Protein 1BEA (pdb70)

B-factor: mean 39.23, std 18.13, range [5.64, 99.96]

Nearest PDB structures (foldseek):
  1bfa-assembly1_A  TM=1.007E+00  e=1.796E-22  Zea mays
  1b1u-assembly1_A  TM=9.060E-01  e=3.413E-15  Eleusine coracana
  1tmq-assembly1_B  TM=9.314E-01  e=8.629E-15  Eleusine coracana
  1bip-assembly1_A  TM=8.267E-01  e=4.738E-12  Eleusine coracana
  4cvw-assembly1_C  TM=9.198E-01  e=9.091E-10  Hordeum vulgare

CATH classification: 1.10.110.10

Organism: Zea mays (NCBI:txid4577)

Radius of gyration: 13.46 Å; Cα contacts (8 Å, |Δi|>4): 194; chains: 1; bounding box: 34×29×38 Å

Foldseek 3Di:
DLDDVPLADFQALPLLLQLLCCPQVVDHDPDDNVVSQVSSLVRLVSGPQANSLVSLLCQLQWDFDDDDPTDTHHHDQDDVVGHSLRSQVVSQCQQPPVGSVHHHPVRGSHDVPRRD

Secondary structure (DSSP, 8-state):
--SBTTTB-SS--HHHHHHHHHHHHS---SS-HHHHHHHHHHHHHTS-GGGHHHHHHHHHH-B---SSS-PPB-----BTTB-HHHHHHHHTTTTSTTTT----TTSSS--TTT--

InterPro domains:
  IPR006105 Cereal seed allergen/trypsin and alpha-amylase inhibitor, conserved site [PS00426] (34-57)
  IPR006106 Cereal seed allergen/grain softness/trypsin and alpha-amylase inhibitor [PR00808] (34-48)
  IPR006106 Cereal seed allergen/grain softness/trypsin and alpha-amylase inhibitor [PR00808] (48-57)
  IPR006106 Cereal seed allergen/grain softness/trypsin and alpha-amylase inhibitor [PR00808] (66-77)
  IPR006106 Cereal seed allergen/grain softness/trypsin and alpha-amylase inhibitor [PR00808] (79-88)
  IPR006106 Cereal seed allergen/grain softness/trypsin and alpha-amylase inhibitor [PR00808] (108-119)
  IPR006106 Cereal seed allergen/grain softness/trypsin and alpha-amylase inhibitor [PR00808] (123-138)
  IPR016140 Bifunctional inhibitor/plant lipid transfer protein/seed storage helical domain [PF00234] (47-138)
  IPR016140 Bifunctional inhibitor/plant lipid transfer protein/seed storage helical domain [SM00499] (34-143)
  IPR036312 Bifunctional inhibitor/plant lipid transfer protein/seed storage helical domain superfamily [G3DSA:1.10.110.10] (29-155)
  IPR036312 Bifunctional inhibitor/plant lipid transfer protein/seed storage helical domain superfamily [SSF47699] (33-146)

Solvent-accessible surface area: 6384 Å² total; per-residue (Å²): 67,34,71,16,45,179,15,0,72,104,82,4,3,77,10,0,64,110,15,0,5,9,150,31,28,62,88,39,54,242,77,88,142,100,49,9,69,149,102,0,22,140,32,0,40,106,3,43,36,120,0,30,8,39,0,0,21,10,0,0,38,20,27,102,28,134,44,146,137,32,118,76,4,12,77,1,90,87,59,135,90,4,55,38,118,73,2,35,32,23,0,16,49,0,1,43,135,73,35,18,81,30,44,6,133,70,53,88,20,86,16,109,145,5,98,84

Structure (mmCIF, N/CA/C/O backbone):
data_1BEA
#
_entry.id   1BEA
#
_cell.length_a   57.120
_cell.length_b   57.120
_cell.length_c   80.240
_cell.angle_alpha   90.00
_cell.angle_beta   90.00
_cell.angle_gamma   90.00
#
_symmetry.space_group_name_H-M   'P 42 21 2'
#
loop_
_entity.id
_entity.type
_entity.pdbx_description
1 polymer 'BIFUNCTIONAL AMYLASE/SERINE PROTEASE INHIBITOR'
2 water water
#
loop_
_atom_site.group_PDB
_atom_site.id
_atom_site.type_symbol
_atom_site.label_atom_id
_atom_site.label_alt_id
_atom_site.label_comp_id
_atom_site.label_asym_id
_atom_site.label_entity_id
_atom_site.label_seq_id
_atom_site.pdbx_PDB_ins_code
_atom_site.Cartn_x
_atom_site.Cartn_y
_atom_site.Cartn_z
_atom_site.occupancy
_atom_site.B_iso_or_equiv
_atom_site.auth_seq_id
_atom_site.auth_comp_id
_atom_site.auth_asym_id
_atom_site.auth_atom_id
_atom_site.pdbx_PDB_model_num
ATOM 1 N N . SER A 1 5 ? 4.617 13.365 4.509 1.00 51.33 5 SER A N 1
ATOM 2 C CA . SER A 1 5 ? 4.268 14.316 5.614 1.00 50.18 5 SER A CA 1
ATOM 3 C C . SER A 1 5 ? 5.474 14.680 6.500 1.00 49.19 5 SER A C 1
ATOM 4 O O . SER A 1 5 ? 5.487 15.721 7.175 1.00 47.52 5 SER A O 1
ATOM 7 N N . CYS A 1 6 ? 6.484 13.820 6.498 1.00 45.36 6 CYS A N 1
ATOM 8 C CA . CYS A 1 6 ? 7.666 14.082 7.291 1.00 43.76 6 CYS A CA 1
ATOM 9 C C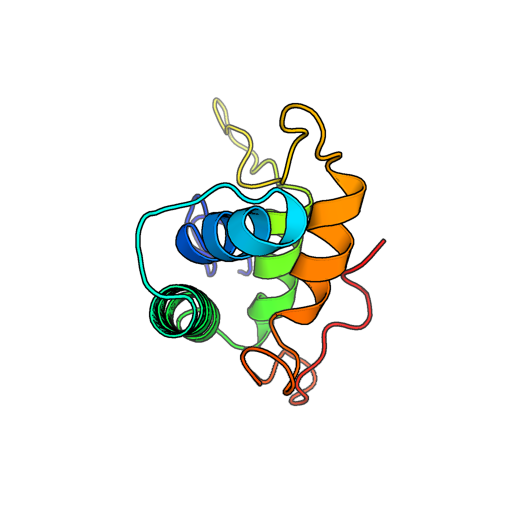 . CYS A 1 6 ? 8.574 14.963 6.464 1.00 44.43 6 CYS A C 1
ATOM 10 O O . CYS A 1 6 ? 9.662 14.554 6.068 1.00 43.84 6 CYS A O 1
ATOM 13 N N . VAL A 1 7 ?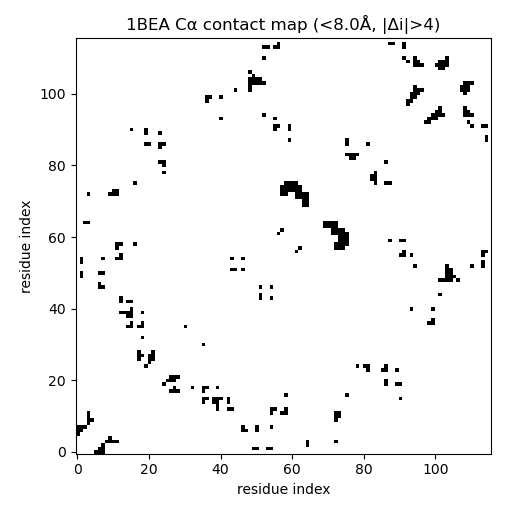 8.109 16.176 6.197 1.00 44.73 7 VAL A N 1
ATOM 14 C CA . VAL A 1 7 ? 8.867 17.150 5.420 1.00 43.85 7 VAL A CA 1
ATOM 15 C C . VAL A 1 7 ? 8.776 18.480 6.161 1.00 43.36 7 VAL A C 1
ATOM 16 O O . VAL A 1 7 ? 7.732 18.825 6.738 1.00 43.19 7 VAL A O 1
ATOM 20 N N . PRO A 1 8 ? 9.862 19.258 6.135 1.00 42.63 8 PRO A N 1
ATOM 21 C CA . PRO A 1 8 ? 9.859 20.542 6.836 1.00 41.77 8 PRO A CA 1
ATOM 22 C C . PRO A 1 8 ? 8.673 21.375 6.358 1.00 41.45 8 PRO A C 1
ATOM 23 O O . PRO A 1 8 ? 8.387 21.433 5.168 1.00 36.58 8 PRO A O 1
ATOM 27 N N . GLY A 1 9 ? 7.980 22.003 7.293 1.00 42.25 9 GLY A N 1
ATOM 28 C CA . GLY A 1 9 ? 6.801 22.757 6.935 1.00 45.33 9 GLY A CA 1
ATOM 29 C C . GLY A 1 9 ? 5.622 21.886 7.320 1.00 49.71 9 GLY A C 1
ATOM 30 O O . GLY A 1 9 ? 4.828 22.269 8.170 1.00 54.80 9 GLY A O 1
ATOM 31 N N . TRP A 1 10 ? 5.547 20.696 6.724 1.00 50.30 10 TRP A N 1
ATOM 32 C CA . TRP A 1 10 ? 4.484 19.725 6.977 1.00 48.32 10 TRP A CA 1
ATOM 33 C C . TRP A 1 10 ? 4.515 19.106 8.374 1.00 45.41 10 TRP A C 1
ATOM 34 O O . TRP A 1 10 ? 4.135 19.746 9.333 1.00 44.86 10 TRP A O 1
ATOM 55 N N . ALA A 1 11 ? 4.962 17.862 8.510 1.00 41.71 11 ALA A N 1
ATOM 56 C CA . ALA A 1 11 ? 4.993 17.247 9.841 1.00 37.33 11 ALA A CA 1
ATOM 57 C C . ALA A 1 11 ? 6.205 17.641 10.695 1.00 36.58 11 ALA A C 1
ATOM 58 O O . ALA A 1 11 ? 6.218 17.439 11.921 1.00 32.41 11 ALA A O 1
ATOM 60 N N . ILE A 1 12 ? 7.235 18.177 10.046 1.00 33.47 12 ILE A N 1
ATOM 61 C CA . ILE A 1 12 ? 8.442 18.606 10.747 1.00 26.61 12 ILE A CA 1
ATOM 62 C C . ILE A 1 12 ? 8.511 20.104 10.567 1.00 26.06 12 ILE A C 1
ATOM 63 O O . ILE A 1 12 ? 8.223 20.608 9.491 1.00 25.75 12 ILE A O 1
ATOM 68 N N . PRO A 1 13 ? 8.845 20.839 11.630 1.00 25.23 13 PRO A N 1
ATOM 69 C CA . PRO A 1 13 ? 8.965 22.303 11.617 1.00 24.59 13 PRO A CA 1
ATOM 70 C C . PRO A 1 13 ? 10.045 22.726 10.656 1.00 27.65 13 PRO A C 1
ATOM 71 O O . PRO A 1 13 ? 10.917 21.942 10.317 1.00 28.04 13 PRO A O 1
ATOM 75 N N . HIS A 1 14 ? 9.985 23.965 10.186 1.00 29.81 14 HIS A N 1
ATOM 76 C CA . HIS A 1 14 ? 11.027 24.412 9.302 1.00 27.58 14 HIS A CA 1
ATOM 77 C C . HIS A 1 14 ? 12.174 24.606 10.275 1.00 29.97 14 HIS A C 1
ATOM 78 O O . HIS A 1 14 ? 11.933 24.851 11.448 1.00 26.92 14 HIS A O 1
ATOM 85 N N . ASN A 1 15 ? 13.412 24.436 9.811 1.00 33.46 15 ASN A N 1
ATOM 86 C CA . ASN A 1 15 ? 14.564 24.607 10.685 1.00 37.63 15 ASN A CA 1
ATOM 87 C C . ASN A 1 15 ? 14.247 23.895 11.986 1.00 32.96 15 ASN A C 1
ATOM 88 O O . ASN A 1 15 ? 14.023 24.490 13.032 1.00 39.13 15 ASN A O 1
ATOM 93 N N . PRO A 1 16 ? 14.252 22.582 11.921 1.00 26.09 16 PRO A N 1
ATOM 94 C CA . PRO A 1 16 ? 13.941 21.759 13.077 1.00 21.86 16 PRO A CA 1
ATOM 95 C C . PRO A 1 16 ? 15.009 21.565 14.131 1.00 22.88 16 PRO A C 1
ATOM 96 O O . PRO A 1 16 ? 16.204 21.652 13.860 1.00 20.51 16 PRO A O 1
ATOM 100 N N . LEU A 1 17 ? 14.535 21.258 15.334 1.00 20.84 17 LEU A N 1
ATOM 101 C CA . LEU A 1 17 ? 15.366 20.947 16.478 1.00 21.87 17 LEU A CA 1
ATOM 102 C C . LEU A 1 17 ? 16.500 21.972 16.710 1.00 21.63 17 LEU A C 1
ATOM 103 O O . LEU A 1 17 ? 17.649 21.594 16.919 1.00 22.12 17 LEU A O 1
ATOM 108 N N . PRO A 1 18 ? 16.158 23.287 16.762 1.00 22.63 18 PRO A N 1
ATOM 109 C CA . PRO A 1 18 ? 17.131 24.372 16.968 1.00 20.33 18 PRO A CA 1
ATOM 110 C C . PRO A 1 18 ? 17.943 24.138 18.221 1.00 24.36 18 PRO A C 1
ATOM 111 O O . PRO A 1 18 ? 19.125 24.455 18.242 1.00 26.28 18 PRO A O 1
ATOM 115 N N . SER A 1 19 ? 17.296 23.625 19.274 1.00 18.83 19 SER A N 1
ATOM 116 C CA . SER A 1 19 ? 17.979 23.381 20.551 1.00 21.97 19 SER A CA 1
ATOM 117 C C . SER A 1 19 ? 18.859 22.142 20.489 1.00 22.23 19 SER A C 1
ATOM 118 O O . SER A 1 19 ? 19.804 21.990 21.277 1.00 23.43 19 SER A O 1
ATOM 121 N N . CYS A 1 20 ? 18.531 21.217 19.596 1.00 16.72 20 CYS A N 1
ATOM 122 C CA . CYS A 1 20 ? 19.357 20.016 19.525 1.00 5.64 20 CYS A CA 1
ATOM 123 C C . CYS A 1 20 ? 20.642 20.388 18.886 1.00 14.10 20 CYS A C 1
ATOM 124 O O . CYS A 1 20 ? 21.661 19.877 19.294 1.00 18.76 20 CYS A O 1
ATOM 127 N N . ARG A 1 21 ? 20.596 21.306 17.903 1.00 13.81 21 ARG A N 1
ATOM 128 C CA . ARG A 1 21 ? 21.804 21.821 17.217 1.00 16.37 21 ARG A CA 1
ATOM 129 C C . ARG A 1 21 ? 22.849 22.240 18.230 1.00 14.84 21 ARG A C 1
ATOM 130 O O . ARG A 1 21 ? 23.986 21.770 18.146 1.00 28.90 21 ARG A O 1
ATOM 138 N N . TRP A 1 22 ? 22.451 23.109 19.179 1.00 18.02 22 TRP A N 1
ATOM 139 C CA . TRP A 1 22 ? 23.284 23.677 20.264 1.00 14.58 22 TRP A CA 1
ATOM 140 C C . TRP A 1 22 ? 23.699 22.690 21.314 1.00 22.01 22 TRP A C 1
ATOM 141 O O . TRP A 1 22 ? 24.762 22.832 21.915 1.00 19.09 22 TRP A O 1
ATOM 152 N N . TYR A 1 23 ? 22.821 21.738 21.596 1.00 21.02 23 TYR A N 1
ATOM 153 C CA . TYR A 1 23 ? 23.147 20.698 22.561 1.00 24.65 23 TYR A CA 1
ATOM 154 C C . TYR A 1 23 ? 24.292 19.863 21.929 1.00 22.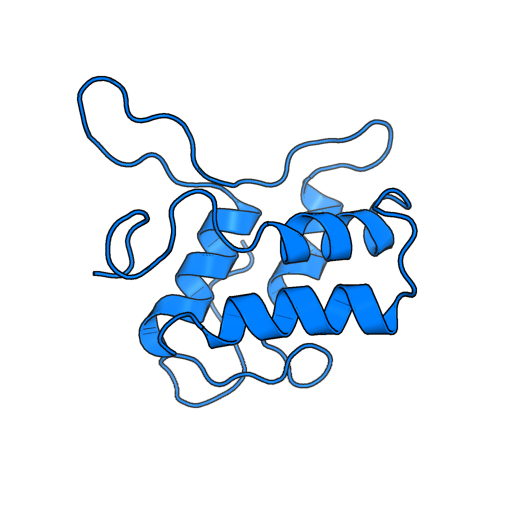97 23 TYR A C 1
ATOM 155 O O . TYR A 1 23 ? 25.265 19.524 22.582 1.00 26.11 23 TYR A O 1
ATOM 164 N N . VAL A 1 24 ? 24.183 19.581 20.644 1.00 22.27 24 VAL A N 1
ATOM 165 C CA . VAL A 1 24 ? 25.185 18.823 19.950 1.00 21.03 24 VAL A CA 1
ATOM 166 C C . VAL A 1 24 ? 26.514 19.556 19.842 1.00 25.93 24 VAL A C 1
ATOM 167 O O . VAL A 1 24 ? 27.561 18.925 19.991 1.00 27.28 24 VAL A O 1
ATOM 171 N N . THR A 1 25 ? 26.507 20.863 19.570 1.00 17.84 25 THR A N 1
ATOM 172 C CA . THR A 1 25 ? 27.780 21.594 19.450 1.00 21.47 25 THR A CA 1
ATOM 173 C C . THR A 1 25 ? 28.445 21.852 20.816 1.00 28.45 25 THR A C 1
ATOM 174 O O . THR A 1 25 ? 29.685 22.050 20.927 1.00 26.73 25 THR A O 1
ATOM 178 N N . SER A 1 26 ? 27.616 21.854 21.854 1.00 22.96 26 SER A N 1
ATOM 179 C CA . SER A 1 26 ? 28.110 22.081 23.181 1.00 29.53 26 SER A CA 1
ATOM 180 C C . SER A 1 26 ? 29.083 20.977 23.461 1.00 32.15 26 SER A C 1
ATOM 181 O O . SER A 1 26 ? 30.242 21.232 23.796 1.00 36.38 26 SER A O 1
ATOM 184 N N . ARG A 1 27 ? 28.598 19.750 23.275 1.00 32.25 27 ARG A N 1
ATOM 185 C CA . ARG A 1 27 ? 29.385 18.539 23.511 1.00 29.43 27 ARG A CA 1
ATOM 186 C C . ARG A 1 27 ? 30.549 18.255 22.566 1.00 25.76 27 ARG A C 1
ATOM 187 O O . ARG A 1 27 ? 31.669 18.023 22.989 1.00 31.64 27 ARG A O 1
ATOM 195 N N . THR A 1 28 ? 30.308 18.267 21.274 1.00 26.88 28 THR A N 1
ATOM 196 C CA . THR A 1 28 ? 31.378 17.955 20.346 1.00 27.89 28 THR A CA 1
ATOM 197 C C . THR A 1 28 ? 32.326 19.107 20.060 1.00 29.32 28 THR A C 1
ATOM 198 O O . THR A 1 28 ? 33.533 18.899 19.944 1.00 26.01 28 THR A O 1
ATOM 202 N N . CYS A 1 29 ? 31.786 20.311 19.945 1.00 22.38 29 CYS A N 1
ATOM 203 C CA . CYS A 1 29 ? 32.631 21.441 19.674 1.00 25.49 29 CYS A CA 1
ATOM 204 C C . CYS A 1 29 ? 32.960 22.271 20.881 1.00 25.21 29 CYS A C 1
ATOM 205 O O . CYS A 1 29 ? 33.885 23.086 20.793 1.00 27.10 29 CYS A O 1
ATOM 208 N N . GLY A 1 30 ? 32.231 22.121 21.985 1.00 24.24 30 GLY A N 1
ATOM 209 C CA . GLY A 1 30 ? 32.538 22.957 23.147 1.00 24.29 30 GLY A CA 1
ATOM 210 C C . GLY A 1 30 ? 31.937 24.377 23.060 1.00 26.51 30 GLY A C 1
ATOM 211 O O . GLY A 1 30 ? 32.292 25.256 23.826 1.00 23.51 30 GLY A O 1
ATOM 212 N N . ILE A 1 31 ? 31.029 24.610 22.116 1.00 27.34 31 ILE A N 1
ATOM 213 C CA . ILE A 1 31 ? 30.396 25.902 22.032 1.00 25.27 31 ILE A CA 1
ATOM 214 C C . ILE A 1 31 ? 28.872 25.781 22.002 1.00 22.70 31 ILE A C 1
ATOM 215 O O . ILE A 1 31 ? 28.286 24.903 21.353 1.00 15.47 31 ILE A O 1
ATOM 220 N N . GLY A 1 32 ? 28.220 26.667 22.731 1.00 21.68 32 GLY A N 1
ATOM 221 C CA . GLY A 1 32 ? 26.775 26.630 22.757 1.00 26.17 32 GLY A CA 1
ATOM 222 C C . GLY A 1 32 ? 26.313 27.713 23.710 1.00 28.12 32 GLY A C 1
ATOM 223 O O . GLY A 1 32 ? 27.110 28.560 24.148 1.00 28.73 32 GLY A O 1
ATOM 224 N N . PRO A 1 33 ? 25.020 27.713 24.051 1.00 27.78 33 PRO A N 1
ATOM 225 C CA . PRO A 1 33 ? 24.445 28.708 24.963 1.00 28.29 33 PRO A CA 1
ATOM 226 C C . PRO A 1 33 ? 24.892 28.503 26.379 1.00 26.05 33 PRO A C 1
ATOM 227 O O . PRO A 1 33 ? 25.342 27.431 26.726 1.00 29.90 33 PRO A O 1
ATOM 231 N N . ARG A 1 34 ? 24.791 29.546 27.196 1.00 30.67 34 ARG A N 1
ATOM 232 C CA . ARG A 1 34 ? 25.205 29.471 28.601 1.00 35.71 34 ARG A CA 1
ATOM 233 C C . ARG A 1 34 ? 24.088 28.874 29.453 1.00 33.39 34 ARG A C 1
ATOM 234 O O . ARG A 1 34 ? 23.561 29.509 30.351 1.00 35.83 34 ARG A O 1
ATOM 242 N N . LEU A 1 35 ? 23.724 27.639 29.159 1.00 32.34 35 LEU A N 1
ATOM 243 C CA . LEU A 1 35 ? 22.666 26.998 29.898 1.00 29.49 35 LEU A CA 1
ATOM 244 C C . LEU A 1 35 ? 23.215 25.730 30.459 1.00 27.82 35 LEU A C 1
ATOM 245 O O . LEU A 1 35 ? 24.053 25.102 29.843 1.00 26.26 35 LEU A O 1
ATOM 250 N N . PRO A 1 36 ? 22.795 25.361 31.663 1.00 29.59 36 PRO A N 1
ATOM 251 C CA . PRO A 1 36 ? 23.298 24.104 32.242 1.00 32.89 36 PRO A CA 1
ATOM 252 C C . PRO A 1 36 ? 23.090 22.924 31.283 1.00 36.20 36 PRO A C 1
ATOM 253 O O . PRO A 1 36 ? 22.147 22.916 30.501 1.00 31.98 36 PRO A O 1
ATOM 257 N N . TRP A 1 37 ? 23.988 21.942 31.322 1.00 44.76 37 TRP A N 1
ATOM 258 C CA . TRP A 1 37 ? 23.875 20.776 30.433 1.00 51.14 37 TRP A CA 1
ATOM 259 C C . TRP A 1 37 ? 22.481 20.107 30.467 1.00 49.15 37 TRP A C 1
ATOM 260 O O . TRP A 1 37 ? 21.863 19.854 29.430 1.00 46.64 37 TRP A O 1
ATOM 271 N N . PRO A 1 38 ? 21.955 19.844 31.665 1.00 49.43 38 PRO A N 1
ATOM 272 C CA . PRO A 1 38 ? 20.642 19.203 31.780 1.00 48.29 38 PRO A CA 1
ATOM 273 C C . PRO A 1 38 ? 19.537 19.986 31.113 1.00 46.83 38 PRO A C 1
ATOM 274 O O . PRO A 1 38 ? 18.588 19.405 30.615 1.00 47.10 38 PRO A O 1
ATOM 278 N N . GLU A 1 39 ? 19.675 21.310 31.115 1.00 47.73 39 GLU A N 1
ATOM 279 C CA . GLU A 1 39 ? 18.692 22.232 30.537 1.00 49.01 39 GLU A CA 1
ATOM 280 C C . GLU A 1 39 ? 18.754 22.225 29.011 1.00 45.97 39 GLU A C 1
ATOM 281 O O . GLU A 1 39 ? 17.736 22.364 28.314 1.00 44.57 39 GLU A O 1
ATOM 287 N N . LEU A 1 40 ? 19.964 22.037 28.500 1.00 42.59 40 LEU A N 1
ATOM 288 C CA . LEU A 1 40 ? 20.197 21.969 27.061 1.00 42.49 40 LEU A CA 1
ATOM 289 C C . LEU A 1 40 ? 19.596 20.669 26.485 1.00 39.09 40 LEU A C 1
ATOM 290 O O . LEU A 1 40 ? 19.019 20.673 25.390 1.00 41.46 40 LEU A O 1
ATOM 295 N N . LYS A 1 41 ? 19.717 19.570 27.234 1.00 35.24 41 LYS A N 1
ATOM 296 C CA . LYS A 1 41 ? 19.206 18.282 26.776 1.00 33.39 41 LYS A CA 1
ATOM 297 C C . LYS A 1 41 ? 17.701 18.290 26.766 1.00 34.31 41 LYS A C 1
ATOM 298 O O . LYS A 1 41 ? 17.063 17.939 25.790 1.00 34.32 41 LYS A O 1
ATOM 304 N N . ARG A 1 42 ? 17.137 18.701 27.883 1.00 35.67 42 ARG A N 1
ATOM 305 C CA . ARG A 1 42 ? 15.713 18.783 28.026 1.00 37.65 42 ARG A CA 1
ATOM 306 C C . ARG A 1 42 ? 15.071 19.480 26.831 1.00 37.20 42 ARG A C 1
ATOM 307 O O . ARG A 1 42 ? 14.186 18.930 26.183 1.00 41.33 42 ARG A O 1
ATOM 315 N N . ARG A 1 43 ? 15.523 20.699 26.552 1.00 34.84 43 ARG A N 1
ATOM 316 C CA . ARG A 1 43 ? 14.961 21.509 25.476 1.00 30.56 43 ARG A CA 1
ATOM 317 C C . ARG A 1 43 ? 15.066 20.872 24.095 1.00 27.87 43 ARG A C 1
ATOM 318 O O . ARG A 1 43 ? 14.186 21.043 23.252 1.00 31.20 43 ARG A O 1
ATOM 326 N N . CYS A 1 44 ? 16.135 20.131 23.854 1.00 23.38 44 CYS A N 1
ATOM 327 C CA . CYS A 1 44 ? 16.279 19.424 22.594 1.00 22.97 44 CYS A CA 1
ATOM 328 C C . CYS A 1 44 ? 15.262 18.240 22.589 1.00 23.73 44 CYS A C 1
ATOM 329 O O . CYS A 1 44 ? 14.514 18.015 21.639 1.00 23.94 44 CYS A O 1
ATOM 332 N N . CYS A 1 45 ? 15.247 17.496 23.688 1.00 26.68 45 CYS A N 1
ATOM 333 C CA . CYS A 1 45 ? 14.362 16.344 23.837 1.00 24.96 45 CYS A CA 1
ATOM 334 C C . CYS A 1 45 ? 12.953 16.808 23.658 1.00 25.05 45 CYS A C 1
ATOM 335 O O . CYS A 1 45 ? 12.210 16.253 22.889 1.00 24.46 45 CYS A O 1
ATOM 338 N N . ARG A 1 46 ? 12.586 17.843 24.381 1.00 23.02 46 ARG A N 1
ATOM 339 C CA . ARG A 1 46 ? 11.247 18.390 24.257 1.00 26.25 46 ARG A CA 1
ATOM 340 C C . ARG A 1 46 ? 10.903 18.662 22.801 1.00 26.52 46 ARG A C 1
ATOM 341 O O . ARG A 1 46 ? 9.795 18.354 22.365 1.00 28.06 46 ARG A O 1
ATOM 349 N N . GLU A 1 47 ? 11.835 19.232 22.036 1.00 18.75 47 GLU A N 1
ATOM 350 C CA . GLU A 1 47 ? 11.575 19.541 20.628 1.00 20.94 47 GLU A CA 1
ATOM 351 C C . GLU A 1 47 ? 11.404 18.299 19.735 1.00 23.67 47 GLU A C 1
ATOM 352 O O . GLU A 1 47 ? 10.589 18.283 18.792 1.00 22.38 47 GLU A O 1
ATOM 358 N N . LEU A 1 48 ? 12.214 17.284 20.019 1.00 19.03 48 LEU A N 1
ATOM 359 C CA . LEU A 1 48 ? 12.182 16.031 19.287 1.00 23.28 48 LEU A CA 1
ATOM 360 C C . LEU A 1 48 ? 10.881 15.279 19.585 1.00 25.98 48 LEU A C 1
ATOM 361 O O . LEU A 1 48 ? 10.310 14.613 18.721 1.00 29.71 48 LEU A O 1
ATOM 366 N N . ALA A 1 49 ? 10.389 15.390 20.807 1.00 25.43 49 ALA A N 1
ATOM 367 C CA . ALA A 1 49 ? 9.149 14.714 21.135 1.00 25.45 49 ALA A CA 1
ATOM 368 C C . ALA A 1 49 ? 7.909 15.393 20.562 1.00 27.84 49 ALA A C 1
ATOM 369 O O . ALA A 1 49 ? 6.863 14.725 20.416 1.00 26.93 49 ALA A O 1
ATOM 371 N N . ASP A 1 50 ? 7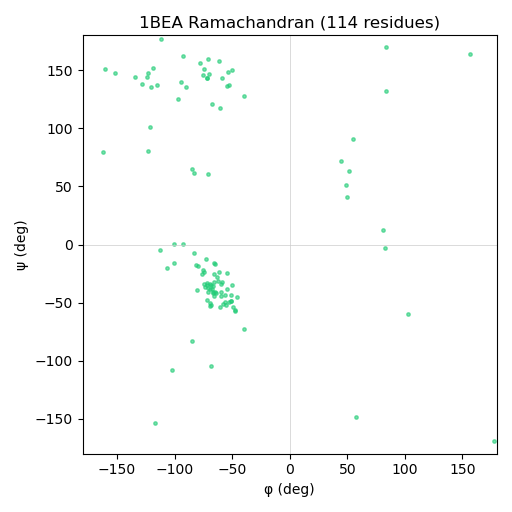.995 16.694 20.247 1.00 28.06 50 ASP A N 1
ATOM 372 C CA . ASP A 1 50 ? 6.821 17.412 19.681 1.00 24.50 50 ASP A CA 1
ATOM 373 C C . ASP A 1 50 ? 6.592 16.972 18.241 1.00 26.15 50 ASP A C 1
ATOM 374 O O . ASP A 1 50 ? 5.560 17.251 17.628 1.00 24.94 50 ASP A O 1
ATOM 379 N N . ILE A 1 51 ? 7.584 16.281 17.704 1.00 21.74 51 ILE A N 1
ATOM 380 C CA . ILE A 1 51 ? 7.509 15.772 16.366 1.00 21.98 51 ILE A CA 1
ATOM 381 C C . ILE A 1 51 ? 6.889 14.365 16.462 1.00 25.42 51 ILE A C 1
ATOM 382 O O . ILE A 1 51 ? 7.198 13.588 17.370 1.00 26.95 51 ILE A O 1
ATOM 387 N N . PRO A 1 52 ? 5.941 14.060 15.570 1.00 28.71 52 PRO A N 1
ATOM 388 C CA . PRO A 1 52 ? 5.272 12.748 15.549 1.00 25.06 52 PRO A CA 1
ATOM 389 C C . PRO A 1 52 ? 6.299 11.661 15.500 1.00 25.11 52 PRO A C 1
ATOM 390 O O . PRO A 1 52 ? 7.265 11.777 14.785 1.00 25.17 52 PRO A O 1
ATOM 394 N N . ALA A 1 53 ? 6.087 10.615 16.282 1.00 28.45 53 ALA A N 1
ATOM 395 C CA . ALA A 1 53 ? 7.017 9.506 16.360 1.00 29.03 53 ALA A CA 1
ATOM 396 C C . ALA A 1 53 ? 7.503 9.031 15.018 1.00 26.27 53 ALA A C 1
ATOM 397 O O . ALA A 1 53 ? 8.693 8.807 14.841 1.00 27.38 53 ALA A O 1
ATOM 399 N N . TYR A 1 54 ? 6.602 8.882 14.053 1.00 26.14 54 TYR A N 1
ATOM 400 C CA . TYR A 1 54 ? 7.020 8.398 12.717 1.00 28.73 54 TYR A CA 1
ATOM 401 C C . TYR A 1 54 ? 8.030 9.277 11.961 1.00 30.17 54 TYR A C 1
ATOM 402 O O . TYR A 1 54 ? 8.750 8.780 11.087 1.00 24.76 54 TYR A O 1
ATOM 411 N N . CYS A 1 55 ? 8.078 10.566 12.296 1.00 28.13 55 CYS A N 1
ATOM 412 C CA . CYS A 1 55 ? 9.001 11.512 11.657 1.00 28.35 55 CYS A CA 1
ATOM 413 C C . CYS A 1 55 ? 10.246 11.830 12.483 1.00 28.19 55 CYS A C 1
ATOM 414 O O . CYS A 1 55 ? 11.081 12.595 12.015 1.00 25.06 55 CYS A O 1
ATOM 417 N N . ARG A 1 56 ? 10.399 11.247 13.672 1.00 23.66 56 ARG A N 1
ATOM 418 C CA . ARG A 1 56 ? 11.527 11.601 14.508 1.00 19.24 56 ARG A CA 1
ATOM 419 C C . ARG A 1 56 ? 12.894 11.349 13.896 1.00 25.04 56 ARG A C 1
ATOM 420 O O . ARG A 1 56 ? 13.763 12.225 13.937 1.00 29.86 56 ARG A O 1
ATOM 428 N N . CYS A 1 57 ? 13.102 10.202 13.272 1.00 23.75 57 CYS A N 1
ATOM 429 C CA . CYS A 1 57 ? 14.416 9.925 12.663 1.00 29.81 57 CYS A CA 1
ATOM 430 C C . CYS A 1 57 ? 14.705 10.853 11.477 1.00 28.42 57 CYS A C 1
ATOM 431 O O . CYS A 1 57 ? 15.841 11.250 11.210 1.00 27.35 57 CYS A O 1
ATOM 434 N N . THR A 1 58 ? 13.664 11.170 10.743 1.00 24.42 58 THR A N 1
ATOM 435 C CA . THR A 1 58 ? 13.817 12.050 9.618 1.00 26.67 58 THR A CA 1
ATOM 436 C C . THR A 1 58 ? 14.224 13.439 10.121 1.00 26.64 58 THR A C 1
ATOM 437 O O . THR A 1 58 ? 15.111 14.076 9.567 1.00 22.27 58 THR A O 1
ATOM 441 N N . ALA A 1 59 ? 13.576 13.910 11.178 1.00 21.88 59 ALA A N 1
ATOM 442 C CA . ALA A 1 59 ? 13.910 15.212 11.723 1.00 19.83 59 ALA A CA 1
ATOM 443 C C . ALA A 1 59 ? 15.415 15.178 12.063 1.00 21.50 59 ALA A C 1
ATOM 444 O O . ALA A 1 59 ? 16.152 16.068 11.666 1.00 21.84 59 ALA A O 1
ATOM 446 N N . LEU A 1 60 ? 15.852 14.138 12.781 1.00 19.00 60 LEU A N 1
ATOM 447 C CA . LEU A 1 60 ? 17.258 13.960 13.155 1.00 21.92 60 LEU A CA 1
ATOM 448 C C . LEU A 1 60 ? 18.136 14.037 11.920 1.00 23.06 60 LEU A C 1
ATOM 449 O O . LEU A 1 60 ? 19.169 14.750 11.852 1.00 29.93 60 LEU A O 1
ATOM 454 N N . SER A 1 61 ? 17.739 13.284 10.913 1.00 19.70 61 SER A N 1
ATOM 455 C CA . SER A 1 61 ? 18.488 13.2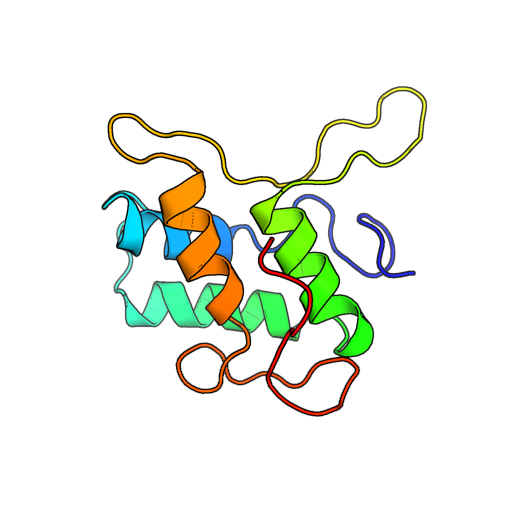92 9.681 1.00 18.32 61 SER A CA 1
ATOM 456 C C . SER A 1 61 ? 18.553 14.699 9.034 1.00 23.58 61 SER A C 1
ATOM 457 O O . SER A 1 61 ? 19.580 15.136 8.516 1.00 19.68 61 SER A O 1
ATOM 460 N N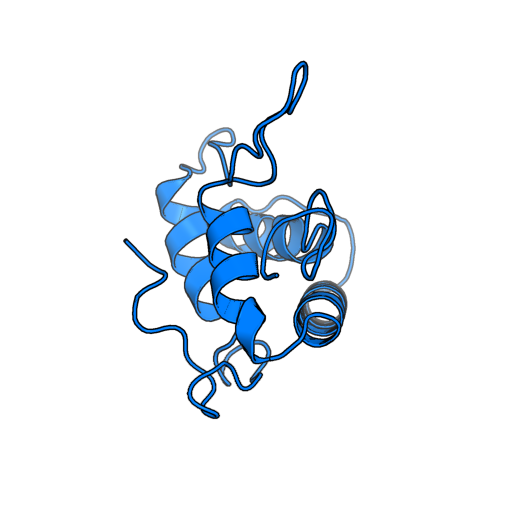 . ILE A 1 62 ? 17.460 15.428 9.054 1.00 23.55 62 ILE A N 1
ATOM 461 C CA . ILE A 1 62 ? 17.507 16.749 8.456 1.00 22.23 62 ILE A CA 1
ATOM 462 C C . ILE A 1 62 ? 18.480 17.594 9.269 1.00 19.97 62 ILE A C 1
ATOM 463 O O . ILE A 1 62 ? 19.283 18.329 8.736 1.00 25.71 62 ILE A O 1
ATOM 468 N N . LEU A 1 63 ? 18.436 17.453 10.577 1.00 18.07 63 LEU A N 1
ATOM 469 C CA . LEU A 1 63 ? 19.336 18.218 11.385 1.00 18.24 63 LEU A CA 1
ATOM 470 C C . LEU A 1 63 ? 20.771 17.814 11.103 1.00 20.28 63 LEU A C 1
ATOM 471 O O . LEU A 1 63 ? 21.629 18.687 10.973 1.00 21.28 63 LEU A O 1
ATOM 476 N N . MET A 1 64 ? 21.060 16.522 10.952 1.00 16.11 64 MET A N 1
ATOM 477 C CA . MET A 1 64 ? 22.447 16.136 10.729 1.00 18.67 64 MET A CA 1
ATOM 478 C C . MET A 1 64 ? 22.978 16.568 9.366 1.00 24.26 64 MET A C 1
ATOM 479 O O . MET A 1 64 ? 24.026 17.228 9.227 1.00 23.09 64 MET A O 1
ATOM 484 N N . ASP A 1 65 ? 22.240 16.192 8.337 1.00 25.40 65 ASP A N 1
ATOM 485 C CA . ASP A 1 65 ? 22.678 16.463 6.979 1.00 26.26 65 ASP A CA 1
ATOM 486 C C . ASP A 1 65 ? 21.912 17.452 6.122 1.00 26.06 65 ASP A C 1
ATOM 487 O O . ASP A 1 65 ? 22.334 17.758 5.018 1.00 28.50 65 ASP A O 1
ATOM 492 N N . GLY A 1 66 ? 20.806 17.966 6.636 1.00 27.69 66 GLY A N 1
ATOM 493 C CA . GLY A 1 66 ? 20.036 18.947 5.901 1.00 21.65 66 GLY A CA 1
ATOM 494 C C . GLY A 1 66 ? 19.053 18.375 4.891 1.00 30.26 66 GLY A C 1
ATOM 495 O O . GLY A 1 66 ? 19.057 17.178 4.563 1.00 29.38 66 GLY A O 1
ATOM 496 N N . ALA A 1 67 ? 18.207 19.257 4.383 1.00 26.10 67 ALA A N 1
ATOM 497 C CA . ALA A 1 67 ? 17.199 18.895 3.399 1.00 31.42 67 ALA A CA 1
ATOM 498 C C . ALA A 1 67 ? 16.906 20.124 2.551 1.00 30.53 67 ALA A C 1
ATOM 499 O O . ALA A 1 67 ? 16.977 21.238 3.053 1.00 32.23 67 ALA A O 1
ATOM 501 N N . ILE A 1 68 ? 16.581 19.942 1.279 1.00 27.41 68 ILE A N 1
ATOM 502 C CA . ILE A 1 68 ? 16.271 21.106 0.455 1.00 32.62 68 ILE A CA 1
ATOM 503 C C . ILE A 1 68 ? 14.878 20.902 -0.068 1.00 33.61 68 ILE A C 1
ATOM 504 O O . ILE A 1 68 ? 14.669 20.161 -1.007 1.00 34.99 68 ILE A O 1
ATOM 509 N N . PRO A 1 69 ? 13.904 21.568 0.538 1.00 36.95 69 PRO A N 1
ATOM 510 C CA . PRO A 1 69 ? 12.535 21.395 0.071 1.00 41.88 69 PRO A CA 1
ATOM 511 C C . PRO A 1 69 ? 12.393 22.092 -1.266 1.00 43.43 69 PRO A C 1
ATOM 512 O O . PRO A 1 69 ? 12.979 23.146 -1.469 1.00 48.80 69 PRO A O 1
ATOM 516 N N . PRO A 1 70 ? 11.615 21.516 -2.200 1.00 42.55 70 PRO A N 1
ATOM 517 C CA . PRO A 1 70 ? 11.423 22.109 -3.522 1.00 42.90 70 PRO A CA 1
ATOM 518 C C . PRO A 1 70 ? 10.493 23.288 -3.499 1.00 45.68 70 PRO A C 1
ATOM 519 O O . PRO A 1 70 ? 9.542 23.338 -2.729 1.00 50.29 70 PRO A O 1
ATOM 523 N N . GLY A 1 71 ? 10.779 24.240 -4.364 1.00 47.38 71 GLY A N 1
ATOM 524 C CA . GLY A 1 71 ? 9.970 25.423 -4.439 1.00 50.60 71 GLY A CA 1
ATOM 525 C C . GLY A 1 71 ? 10.911 26.410 -5.043 1.00 53.74 71 GLY A C 1
ATOM 526 O O . GLY A 1 71 ? 12.110 26.162 -5.074 1.00 51.86 71 GLY A O 1
ATOM 527 N N . PRO A 1 72 ? 10.395 27.526 -5.546 1.00 58.12 72 PRO A N 1
ATOM 528 C CA . PRO A 1 72 ? 11.158 28.604 -6.171 1.00 65.30 72 PRO A CA 1
ATOM 529 C C . PRO A 1 72 ? 12.386 29.046 -5.364 1.00 71.49 72 PRO A C 1
ATOM 530 O O . PRO A 1 72 ? 13.508 29.040 -5.894 1.00 73.44 72 PRO A O 1
ATOM 534 N N . ASP A 1 73 ? 12.174 29.451 -4.105 1.00 78.19 73 ASP A N 1
ATOM 535 C CA . ASP A 1 73 ? 13.287 29.865 -3.232 1.00 84.78 73 ASP A CA 1
ATOM 536 C C . ASP A 1 73 ? 13.801 28.583 -2.631 1.00 85.97 73 ASP A C 1
ATOM 537 O O . ASP A 1 73 ? 14.784 27.991 -3.107 1.00 89.15 73 ASP A O 1
ATOM 542 N N . ALA A 1 74 ? 13.130 28.149 -1.572 1.00 82.26 74 ALA A N 1
ATOM 543 C CA . ALA A 1 74 ? 13.507 26.900 -0.955 1.00 79.56 74 ALA A CA 1
ATOM 544 C C . ALA A 1 74 ? 14.984 26.893 -0.567 1.00 76.75 74 ALA A C 1
ATOM 545 O O . ALA A 1 74 ? 15.856 26.506 -1.369 1.00 74.84 74 ALA A O 1
ATOM 547 N N . GLN A 1 75 ? 15.245 27.320 0.668 1.00 72.47 75 GLN A N 1
ATOM 548 C CA . GLN A 1 75 ? 16.592 27.360 1.212 1.00 66.05 75 GLN A CA 1
ATOM 549 C C . GLN A 1 75 ? 16.873 26.055 1.954 1.00 59.58 75 GLN A C 1
ATOM 550 O O . GLN A 1 75 ? 15.957 25.317 2.329 1.00 55.35 75 GLN A O 1
ATOM 556 N N . LEU A 1 76 ? 18.160 25.809 2.172 1.00 53.24 76 LEU A N 1
ATOM 557 C CA . LEU A 1 76 ? 18.660 24.632 2.866 1.00 46.03 76 LEU A CA 1
ATOM 558 C C . LEU A 1 76 ? 18.283 24.646 4.333 1.00 44.07 76 LEU A C 1
ATOM 559 O O . LEU A 1 76 ? 18.657 25.563 5.070 1.00 49.34 76 LEU A O 1
ATOM 564 N N . GLU A 1 77 ? 17.552 23.609 4.736 1.00 38.44 77 GLU A N 1
ATOM 565 C CA . GLU A 1 77 ? 17.084 23.391 6.094 1.00 36.36 77 GLU A CA 1
ATOM 566 C C . GLU A 1 77 ? 18.092 22.491 6.821 1.00 33.56 77 GLU A C 1
ATOM 567 O O . GLU A 1 77 ? 18.640 21.535 6.227 1.00 29.76 77 GLU A O 1
ATOM 573 N N . GLY A 1 78 ? 18.341 22.832 8.085 1.00 30.59 78 GLY A N 1
ATOM 574 C CA . GLY A 1 78 ? 19.231 22.067 8.934 1.00 21.98 78 GLY A CA 1
ATOM 575 C C . GLY A 1 78 ? 20.655 21.867 8.470 1.00 21.18 78 GLY A C 1
ATOM 576 O O . GLY A 1 78 ? 21.247 22.716 7.820 1.00 18.58 78 GLY A O 1
ATOM 577 N N . ARG A 1 79 ? 21.200 20.727 8.855 1.00 16.92 79 ARG A N 1
ATOM 578 C CA . ARG A 1 79 ? 22.563 20.340 8.531 1.00 20.78 79 ARG A CA 1
ATOM 579 C C . ARG A 1 79 ? 23.596 20.908 9.481 1.00 26.41 79 ARG A C 1
ATOM 580 O O . ARG A 1 79 ? 23.576 22.109 9.784 1.00 22.33 79 ARG A O 1
ATOM 588 N N . LEU A 1 80 ? 24.499 20.029 9.944 1.00 22.04 80 LEU A N 1
ATOM 589 C CA . LEU A 1 80 ? 25.558 20.430 10.845 1.00 26.37 80 LEU A CA 1
ATOM 590 C C . LEU A 1 80 ? 26.763 20.654 9.965 1.00 27.57 80 LEU A C 1
ATOM 591 O O . LEU A 1 80 ? 27.158 19.754 9.226 1.00 33.33 80 LEU A O 1
ATOM 596 N N . GLU A 1 81 ? 27.348 21.839 10.058 1.00 31.96 81 GLU A N 1
ATOM 597 C CA . GLU A 1 81 ? 28.529 22.158 9.284 1.00 34.08 81 GLU A CA 1
ATOM 598 C C . GLU A 1 81 ? 29.752 22.302 10.169 1.00 34.08 81 GLU A C 1
ATOM 599 O O . GLU A 1 81 ? 29.668 22.226 11.388 1.00 31.47 81 GLU A O 1
ATOM 605 N N . ASP A 1 82 ? 30.898 22.528 9.546 1.00 33.46 82 ASP A N 1
ATOM 606 C CA . ASP A 1 82 ? 32.127 22.643 10.300 1.00 33.89 82 ASP A CA 1
ATOM 607 C C . ASP A 1 82 ? 32.218 23.917 11.097 1.00 31.73 82 ASP A C 1
ATOM 608 O O . ASP A 1 82 ? 31.788 24.974 10.666 1.00 28.93 82 ASP A O 1
ATOM 613 N N . LEU A 1 83 ? 32.799 23.794 12.271 1.00 32.93 83 LEU A N 1
ATOM 614 C CA . LEU A 1 83 ? 32.990 24.927 13.145 1.00 29.77 83 LEU A CA 1
ATOM 615 C C . LEU A 1 83 ? 34.490 24.897 13.357 1.00 33.33 83 LEU A C 1
ATOM 616 O O . LEU A 1 83 ? 35.106 23.835 13.340 1.00 32.31 83 LEU A O 1
ATOM 621 N N . PRO A 1 84 ? 35.112 26.066 13.532 1.00 34.71 84 PRO A N 1
ATOM 622 C CA . PRO A 1 84 ? 36.558 26.040 13.722 1.00 30.69 84 PRO A CA 1
ATOM 623 C C . PRO A 1 84 ? 36.942 24.871 14.605 1.00 30.82 84 PRO A C 1
ATOM 624 O O . PRO A 1 84 ? 36.360 24.694 15.662 1.00 35.94 84 PRO A O 1
ATOM 628 N N . GLY A 1 85 ? 37.888 24.051 14.153 1.00 32.55 85 GLY A N 1
ATOM 629 C CA . GLY A 1 85 ? 38.333 22.919 14.949 1.00 34.87 85 GLY A CA 1
ATOM 630 C C . GLY A 1 85 ? 37.270 21.990 15.523 1.00 38.10 85 GLY A C 1
ATOM 631 O O . GLY A 1 85 ? 37.397 21.538 16.670 1.00 37.14 85 GLY A O 1
ATOM 632 N N . CYS A 1 86 ? 36.243 21.698 14.718 1.00 41.46 86 CYS A N 1
ATOM 633 C CA . CYS A 1 86 ? 35.143 20.802 15.093 1.00 38.85 86 CYS A CA 1
ATOM 634 C C . CYS A 1 86 ? 34.442 20.370 13.816 1.00 41.44 86 CYS A C 1
ATOM 635 O O . CYS A 1 86 ? 33.392 20.895 13.421 1.00 39.11 86 CYS A O 1
ATOM 638 N N . PRO A 1 87 ? 35.037 19.399 13.136 1.00 43.91 87 PRO A N 1
ATOM 639 C CA . PRO A 1 87 ? 34.473 18.894 11.885 1.00 42.29 87 PRO A CA 1
ATOM 640 C C . PRO A 1 87 ? 33.062 18.338 12.000 1.00 40.36 87 PRO A C 1
ATOM 641 O O . PRO A 1 87 ? 32.691 17.677 12.984 1.00 36.63 87 PRO A O 1
ATOM 645 N N . ARG A 1 88 ? 32.295 18.591 10.947 1.00 39.05 88 ARG A N 1
ATOM 646 C CA . ARG A 1 88 ? 30.913 18.147 10.848 1.00 33.81 88 ARG A CA 1
ATOM 647 C C . ARG A 1 88 ? 30.741 16.668 11.165 1.00 32.25 88 ARG A C 1
ATOM 648 O O . ARG A 1 88 ? 29.758 16.283 11.784 1.00 29.33 88 ARG A O 1
ATOM 656 N N . GLU A 1 89 ? 31.729 15.855 10.796 1.00 34.27 89 GLU A N 1
ATOM 657 C CA . GLU A 1 89 ? 31.689 14.418 11.067 1.00 36.11 89 GLU A CA 1
ATOM 658 C C . GLU A 1 89 ? 31.667 14.105 12.561 1.00 36.21 89 GLU A C 1
ATOM 659 O O . GLU A 1 89 ? 31.109 13.086 13.013 1.00 32.27 89 GLU A O 1
ATOM 665 N N . VAL A 1 90 ? 32.303 14.959 13.341 1.00 34.56 90 VAL A N 1
ATOM 666 C CA . VAL A 1 90 ? 32.306 14.730 14.769 1.00 33.24 90 VAL A CA 1
ATOM 667 C C . VAL A 1 90 ? 30.944 14.990 15.394 1.00 31.55 90 VAL A C 1
ATOM 668 O O . VAL A 1 90 ? 30.511 14.254 16.268 1.00 25.91 90 VAL A O 1
ATOM 672 N N . GLN A 1 91 ? 30.265 16.044 14.952 1.00 28.61 91 GLN A N 1
ATOM 673 C CA . GLN A 1 91 ? 28.967 16.376 15.527 1.00 27.13 91 GLN A CA 1
ATOM 674 C C . GLN A 1 91 ? 27.871 15.386 15.109 1.00 22.08 91 GLN A C 1
ATOM 675 O O . GLN A 1 91 ? 26.982 15.073 15.891 1.00 20.93 91 GLN A O 1
ATOM 681 N N . ARG A 1 92 ? 27.960 14.897 13.874 1.00 26.06 92 ARG A N 1
ATOM 682 C CA . ARG A 1 92 ? 27.031 13.915 13.300 1.00 29.08 92 ARG A CA 1
ATOM 683 C C . ARG A 1 92 ? 26.908 12.647 14.149 1.00 29.75 92 ARG A C 1
ATOM 684 O O . ARG A 1 92 ? 25.802 12.168 14.475 1.00 31.88 92 ARG A O 1
ATOM 692 N N . GLY A 1 93 ? 28.064 12.073 14.464 1.00 33.47 93 GLY A N 1
ATOM 693 C CA . GLY A 1 93 ? 28.078 10.876 15.275 1.00 28.07 93 GLY A CA 1
ATOM 694 C C . GLY A 1 93 ? 27.254 11.069 16.529 1.00 28.21 93 GLY A C 1
ATOM 695 O O . GLY A 1 93 ? 26.401 10.264 16.857 1.00 29.56 93 GLY A O 1
ATOM 696 N N . PHE A 1 94 ? 27.470 12.165 17.236 1.00 27.06 94 PHE A N 1
ATOM 697 C CA . PHE A 1 94 ? 26.721 12.357 18.451 1.00 24.17 94 PHE A CA 1
ATOM 698 C C . PHE A 1 94 ? 25.256 12.678 18.234 1.00 22.87 94 PHE A C 1
ATOM 699 O O . PHE A 1 94 ? 24.415 12.303 19.054 1.00 25.43 94 PHE A O 1
ATOM 707 N N . ALA A 1 95 ? 24.946 13.381 17.145 1.00 19.63 95 ALA A N 1
ATOM 708 C CA . ALA A 1 95 ? 23.552 13.754 16.870 1.00 24.21 95 ALA A CA 1
ATOM 709 C C . ALA A 1 95 ? 22.693 12.532 16.598 1.00 26.10 95 ALA A C 1
ATOM 710 O O . ALA A 1 95 ? 21.508 12.516 16.901 1.00 28.80 95 ALA A O 1
ATOM 712 N N . ALA A 1 96 ? 23.293 11.504 16.012 1.00 28.92 96 ALA A N 1
ATOM 713 C CA . ALA A 1 96 ? 22.531 10.315 15.691 1.00 30.32 96 ALA A CA 1
ATOM 714 C C . ALA A 1 96 ? 22.014 9.554 16.924 1.00 30.57 96 ALA A C 1
ATOM 715 O O . ALA A 1 96 ? 21.086 8.760 16.804 1.00 36.73 96 ALA A O 1
ATOM 717 N N . THR A 1 97 ? 22.564 9.837 18.113 1.00 33.97 97 THR A N 1
ATOM 718 C CA . THR A 1 97 ? 22.172 9.151 19.363 1.00 28.12 97 THR A CA 1
ATOM 719 C C . THR A 1 97 ? 21.084 9.836 20.144 1.00 26.28 97 THR A C 1
ATOM 720 O O . THR A 1 97 ? 20.654 9.368 21.193 1.00 25.48 97 THR A O 1
ATOM 724 N N . LEU A 1 98 ? 20.608 10.945 19.635 1.00 27.65 98 LEU A N 1
ATOM 725 C CA . LEU A 1 98 ? 19.634 11.670 20.414 1.00 28.07 98 LEU A CA 1
ATOM 726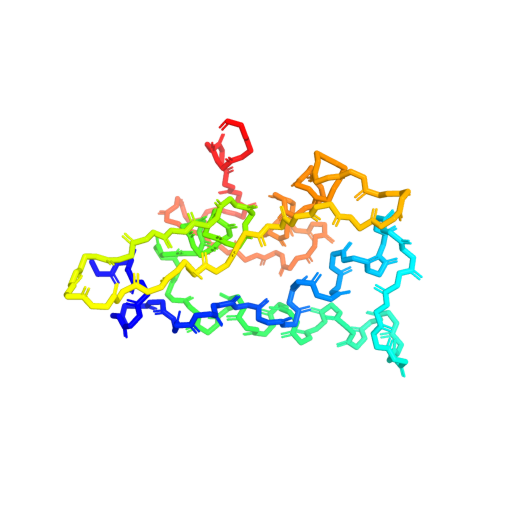 C C . LEU A 1 98 ? 18.402 10.872 20.822 1.00 25.93 98 LEU A C 1
ATOM 727 O O . LEU A 1 98 ? 17.988 10.981 21.974 1.00 24.63 98 LEU A O 1
ATOM 732 N N . VAL A 1 99 ? 17.811 10.074 19.918 1.00 26.30 99 VAL A N 1
ATOM 733 C CA . VAL A 1 99 ? 16.607 9.297 20.298 1.00 30.28 99 VAL A CA 1
ATOM 734 C C . VAL A 1 99 ? 16.843 8.213 21.357 1.00 33.42 99 VAL A C 1
ATOM 735 O O . VAL A 1 99 ? 15.921 7.795 22.080 1.00 34.06 99 VAL A O 1
ATOM 739 N N . THR A 1 100 ? 18.081 7.751 21.414 1.00 36.18 100 THR A N 1
ATOM 740 C CA . THR A 1 100 ? 18.485 6.709 22.326 1.00 35.41 100 THR A CA 1
ATOM 741 C C . THR A 1 100 ? 18.078 6.940 23.743 1.00 35.76 100 THR A C 1
ATOM 742 O O . THR A 1 100 ? 17.978 8.086 24.174 1.00 37.11 100 THR A O 1
ATOM 746 N N . GLU A 1 101 ? 17.861 5.847 24.479 1.00 41.68 101 GLU A N 1
ATOM 747 C CA . GLU A 1 101 ? 17.480 5.922 25.895 1.00 44.81 101 GLU A CA 1
ATOM 748 C C . GLU A 1 101 ? 18.617 6.528 26.709 1.00 39.89 101 GLU A C 1
ATOM 749 O O . GLU A 1 101 ? 18.418 6.972 27.846 1.00 38.45 101 GLU A O 1
ATOM 755 N N . ALA A 1 102 ? 19.810 6.543 26.113 1.00 37.80 102 ALA A N 1
ATOM 756 C CA . ALA A 1 102 ? 20.984 7.160 26.746 1.00 35.48 102 ALA A CA 1
ATOM 757 C C . ALA A 1 102 ? 20.697 8.653 26.682 1.00 33.68 102 ALA A C 1
ATOM 758 O O . ALA A 1 102 ? 20.978 9.412 27.610 1.00 31.95 102 ALA A O 1
ATOM 760 N N . GLU A 1 103 ? 20.092 9.069 25.578 1.00 28.00 103 GLU A N 1
ATOM 761 C CA . GLU A 1 103 ? 19.777 10.464 25.427 1.00 25.52 103 GLU A CA 1
ATOM 762 C C . GLU A 1 103 ? 18.310 10.781 25.693 1.00 25.05 103 GLU A C 1
ATOM 763 O O . GLU A 1 103 ? 17.883 10.724 26.817 1.00 25.93 103 GLU A O 1
ATOM 769 N N . CYS A 1 104 ? 17.515 11.099 24.678 1.00 28.92 104 CYS A N 1
ATOM 770 C CA . CYS A 1 104 ? 16.120 11.487 24.936 1.00 25.87 104 CYS A CA 1
ATOM 771 C C . CYS A 1 104 ? 15.159 10.351 25.187 1.00 28.84 104 CYS A C 1
ATOM 772 O O . CYS A 1 104 ? 14.076 10.557 25.722 1.00 27.12 104 CYS A O 1
ATOM 775 N N . ASN A 1 105 ? 15.554 9.152 24.792 1.00 31.87 105 ASN A N 1
ATOM 776 C CA . ASN A 1 105 ? 14.718 7.959 24.929 1.00 32.16 105 ASN A CA 1
ATOM 777 C C . ASN A 1 105 ? 13.316 8.137 24.367 1.00 32.55 105 ASN A C 1
ATOM 778 O O . ASN A 1 105 ? 12.310 8.045 25.084 1.00 25.99 105 ASN A O 1
ATOM 783 N N . LEU A 1 106 ? 13.261 8.361 23.062 1.00 32.88 106 LEU A N 1
ATOM 784 C CA . LEU A 1 106 ? 11.979 8.557 22.406 1.00 33.69 106 LEU A CA 1
ATOM 785 C C . LEU A 1 106 ? 11.748 7.516 21.319 1.00 34.69 106 LEU A C 1
ATOM 786 O O . LEU A 1 106 ? 12.642 7.223 20.520 1.00 32.16 106 LEU A O 1
ATOM 791 N N . ALA A 1 107 ? 10.532 6.979 21.299 1.00 34.04 107 ALA A N 1
ATOM 792 C CA . ALA A 1 107 ? 10.143 5.977 20.317 1.00 33.43 107 ALA A CA 1
ATOM 793 C C . ALA A 1 107 ? 10.017 6.590 18.901 1.00 33.69 107 ALA A C 1
ATOM 794 O O . ALA A 1 107 ? 9.631 7.749 18.735 1.00 37.29 107 ALA A O 1
ATOM 796 N N . THR A 1 108 ? 10.338 5.804 17.885 1.00 33.27 108 THR A N 1
ATOM 797 C CA . THR A 1 108 ? 10.224 6.265 16.527 1.00 29.87 108 THR A CA 1
ATOM 798 C C . THR A 1 108 ? 9.200 5.415 15.778 1.00 27.12 108 THR A C 1
ATOM 799 O O . THR A 1 108 ? 8.271 4.842 16.352 1.00 25.92 108 THR A O 1
ATOM 803 N N . ILE A 1 109 ? 9.375 5.340 14.474 1.00 26.85 109 ILE A N 1
ATOM 804 C CA . ILE A 1 109 ? 8.450 4.597 13.636 1.00 30.16 109 ILE A CA 1
ATOM 805 C C . ILE A 1 109 ? 8.439 3.107 13.976 1.00 30.80 109 ILE A C 1
ATOM 806 O O . ILE A 1 109 ? 7.433 2.428 13.792 1.00 29.41 109 ILE A O 1
ATOM 811 N N . SER A 1 110 ? 9.552 2.606 14.485 1.00 25.35 110 SER A N 1
ATOM 812 C CA . SER A 1 110 ? 9.625 1.203 14.835 1.00 27.10 110 SER A CA 1
ATOM 813 C C . SER A 1 110 ? 9.018 1.015 16.220 1.00 28.40 110 SER A C 1
ATOM 814 O O . SER A 1 110 ? 8.836 -0.119 16.670 1.00 29.92 110 SER A O 1
ATOM 817 N N . GLY A 1 111 ? 8.680 2.101 16.910 1.00 25.06 111 GLY A N 1
ATOM 818 C CA . GLY A 1 111 ? 8.130 1.906 18.240 1.00 22.47 111 GLY A CA 1
ATOM 819 C C . GLY A 1 111 ? 9.243 1.703 19.275 1.00 27.25 111 GLY A C 1
ATOM 820 O O . GLY A 1 111 ? 8.973 1.594 20.477 1.00 19.51 111 GLY A O 1
ATOM 821 N N . VAL A 1 112 ? 10.498 1.666 18.824 1.00 24.50 112 VAL A N 1
ATOM 822 C CA . VAL A 1 112 ? 11.644 1.511 19.731 1.00 30.83 112 VAL A CA 1
ATOM 823 C C . VAL A 1 112 ? 12.544 2.761 19.587 1.00 29.59 112 VAL A C 1
ATOM 824 O O . VAL A 1 112 ? 12.581 3.380 18.517 1.00 30.55 112 VAL A O 1
ATOM 828 N N . ALA A 1 113 ? 13.259 3.098 20.658 1.00 26.74 113 ALA A N 1
ATOM 829 C CA . ALA A 1 113 ? 14.138 4.263 20.705 1.00 26.50 113 ALA A CA 1
ATOM 830 C C . ALA A 1 113 ? 15.393 4.156 19.877 1.00 23.70 113 ALA A C 1
ATOM 831 O O . ALA A 1 113 ? 16.488 4.202 20.396 1.00 21.76 113 ALA A O 1
ATOM 833 N N . GLU A 1 114 ? 15.250 3.989 18.582 1.00 25.88 114 GLU A N 1
ATOM 834 C CA . GLU A 1 114 ? 16.432 3.961 17.775 1.00 29.97 114 GLU A CA 1
ATOM 835 C C . GLU A 1 114 ? 16.118 4.246 16.342 1.00 28.84 114 GLU A C 1
ATOM 836 O O . GLU A 1 114 ? 15.016 3.944 15.871 1.00 26.97 114 GLU A O 1
ATOM 842 N N . CYS A 1 115 ? 17.127 4.822 15.684 1.00 29.66 115 CYS A N 1
ATOM 843 C CA . CYS A 1 115 ? 17.113 5.237 14.279 1.00 39.08 115 CYS A CA 1
ATOM 844 C C . CYS A 1 115 ? 18.250 4.545 13.567 1.00 43.98 115 CYS A C 1
ATOM 845 O O . CYS A 1 115 ? 19.294 5.123 13.315 1.00 42.76 115 CYS A O 1
ATOM 848 N N . PRO A 1 116 ? 18.035 3.291 13.205 1.00 51.28 116 PRO A N 1
ATOM 849 C CA . PRO A 1 116 ? 18.986 2.399 12.518 1.00 59.68 116 PRO A CA 1
ATOM 850 C C . PRO A 1 116 ? 19.647 2.825 11.192 1.00 61.30 116 PRO A C 1
ATOM 851 O O . PRO A 1 116 ? 20.741 2.362 10.846 1.00 61.29 116 PRO A O 1
ATOM 855 N N . TRP A 1 117 ? 19.008 3.715 10.458 1.00 62.52 117 TRP A N 1
ATOM 856 C CA . TRP A 1 117 ? 19.560 4.105 9.174 1.00 64.05 117 TRP A CA 1
ATOM 857 C C . TRP A 1 117 ? 20.168 5.492 9.180 1.00 59.62 117 TRP A C 1
ATOM 858 O O . TRP A 1 117 ? 20.967 5.809 8.315 1.00 58.84 117 TRP A O 1
ATOM 869 N N . ILE A 1 118 ? 19.766 6.298 10.159 1.00 57.48 118 ILE A N 1
ATOM 870 C CA . ILE A 1 118 ? 20.199 7.681 10.310 1.00 54.26 118 ILE A CA 1
ATOM 871 C C . ILE A 1 118 ? 21.658 7.931 10.013 1.00 59.63 118 ILE A C 1
ATOM 872 O O . ILE A 1 118 ? 21.999 8.510 8.984 1.00 57.94 118 ILE A O 1
ATOM 877 N N . LEU A 1 119 ? 22.522 7.482 10.910 1.00 65.00 119 LEU A N 1
ATOM 878 C CA . LEU A 1 119 ? 23.947 7.711 10.763 1.00 69.58 119 LEU A CA 1
ATOM 879 C C . LEU A 1 119 ? 24.572 7.113 9.514 1.00 73.57 119 LEU A C 1
ATOM 880 O O . LEU A 1 119 ? 24.589 5.897 9.342 1.00 76.91 119 LEU A O 1
ATOM 885 N N . GLY A 1 120 ? 25.107 7.965 8.648 1.00 75.85 120 GLY A N 1
ATOM 886 C CA . GLY A 1 120 ? 25.715 7.462 7.431 1.00 81.34 120 GLY A CA 1
ATOM 887 C C . GLY A 1 120 ? 24.784 6.700 6.477 1.00 84.27 120 GLY A C 1
ATOM 888 O O . GLY A 1 12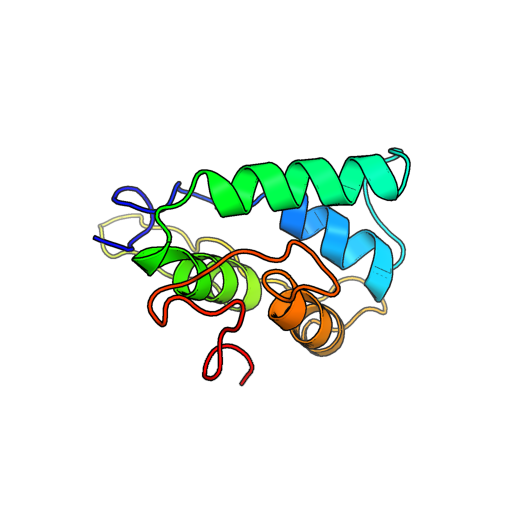0 ? 23.562 6.605 6.736 1.00 84.55 120 GLY A O 1
#

Sequence (116 aa):
SCVPGWAIPHNPLPSCRWYVTSRTCGIGPRLPWPELKRRCCRELADIPAYCRCTALSILMDGAIPPGPDAQLEGRLEDLPGCPREVQRGFAATLVTEAECNLATISGVAECPWILG